Protein AF-L9LXH3-F1 (afdb_monomer_lite)

Radius of gyration: 30.52 Å; chains: 1; bounding box: 64×44×90 Å

Secondary structure (DSSP, 8-state):
-HHHHHHHHHHHHHHHHHHHHHHHHHHHHHHHHHHHHHHHHHHHHHHHHHHHHHHHHHSS-SSSTTTSSSS------S-HHHHHHHHHHHHHHHHHHHHHHHHT--HHHHHHHHSTTS-HHHHHHHHHHHHHHHTSPPPSSHHHHHHHHHHHHHHHHHHHHHT--

pLDDT: mean 81.06, std 17.18, range [33.88, 97.38]

Structure (mmCIF, N/CA/C/O backbone):
data_AF-L9LXH3-F1
#
_entry.id   AF-L9LXH3-F1
#
loop_
_atom_site.group_PDB
_atom_site.id
_atom_site.type_symbol
_atom_site.label_atom_id
_atom_site.label_alt_id
_atom_site.label_comp_id
_atom_site.label_asym_id
_atom_site.label_entity_id
_atom_site.label_seq_id
_atom_site.pdbx_PDB_ins_code
_atom_site.Cartn_x
_atom_site.Cartn_y
_atom_site.Cartn_z
_atom_site.occupancy
_atom_site.B_iso_or_equiv
_atom_site.auth_seq_id
_atom_site.auth_comp_id
_atom_site.auth_asym_id
_atom_site.auth_atom_id
_atom_site.pdbx_PDB_model_num
ATOM 1 N N . MET A 1 1 ? 40.145 26.265 -67.544 1.00 62.81 1 MET A N 1
ATOM 2 C CA . MET A 1 1 ? 40.102 25.132 -66.587 1.00 62.81 1 MET A CA 1
ATOM 3 C C . MET A 1 1 ? 39.583 25.504 -65.191 1.00 62.81 1 MET A C 1
ATOM 5 O O . MET A 1 1 ? 38.855 24.705 -64.622 1.00 62.81 1 MET A O 1
ATOM 9 N N . ALA A 1 2 ? 39.876 26.690 -64.635 1.00 68.44 2 ALA A N 1
ATOM 10 C CA . ALA A 1 2 ? 39.446 27.056 -63.271 1.00 68.44 2 ALA A CA 1
ATOM 11 C C . ALA A 1 2 ? 37.914 27.157 -63.063 1.00 68.44 2 ALA A C 1
ATOM 13 O O . ALA A 1 2 ? 37.408 26.720 -62.035 1.00 68.44 2 ALA A O 1
ATOM 14 N N . ARG A 1 3 ? 37.158 27.670 -64.048 1.00 73.19 3 ARG A N 1
ATOM 15 C CA . ARG A 1 3 ? 35.686 27.803 -63.955 1.00 73.19 3 ARG A CA 1
ATOM 16 C C . ARG A 1 3 ? 34.945 26.458 -63.904 1.00 73.19 3 ARG A C 1
ATOM 18 O O . ARG A 1 3 ? 33.961 26.345 -63.188 1.00 73.19 3 ARG A O 1
ATOM 25 N N . LEU A 1 4 ? 35.447 25.445 -64.615 1.00 76.06 4 LEU A N 1
ATOM 26 C CA . LEU A 1 4 ? 34.878 24.090 -64.623 1.00 76.06 4 LEU A CA 1
ATOM 27 C C . LEU A 1 4 ? 35.038 23.404 -63.260 1.00 76.06 4 LEU A C 1
ATOM 29 O O . LEU A 1 4 ? 34.069 22.875 -62.732 1.00 76.06 4 LEU A O 1
ATOM 33 N N . LYS A 1 5 ? 36.222 23.516 -62.641 1.00 79.62 5 LYS A N 1
ATOM 34 C CA . LYS A 1 5 ? 36.468 22.982 -61.290 1.00 79.62 5 LYS A CA 1
ATOM 35 C C . LYS A 1 5 ? 35.572 23.627 -60.228 1.00 79.62 5 LYS A C 1
ATOM 37 O O . LYS A 1 5 ? 35.099 22.947 -59.329 1.00 79.62 5 LYS A O 1
ATOM 42 N N . MET A 1 6 ? 35.309 24.931 -60.336 1.00 80.56 6 MET A N 1
ATOM 43 C CA . MET A 1 6 ? 34.419 25.628 -59.398 1.00 80.56 6 MET A CA 1
ATOM 44 C C . MET A 1 6 ? 32.952 25.206 -59.551 1.00 80.56 6 MET A C 1
ATOM 46 O O . MET A 1 6 ? 32.258 25.064 -58.547 1.00 80.56 6 MET A O 1
ATOM 50 N N . ALA A 1 7 ? 32.492 24.959 -60.780 1.00 82.62 7 ALA A N 1
ATOM 51 C CA . ALA A 1 7 ? 31.146 24.446 -61.029 1.00 82.62 7 ALA A CA 1
ATOM 52 C C . ALA A 1 7 ? 30.957 23.027 -60.459 1.00 82.62 7 ALA A C 1
ATOM 54 O O . ALA A 1 7 ? 29.937 22.743 -59.837 1.00 82.62 7 ALA A O 1
ATOM 55 N N . GLU A 1 8 ? 31.967 22.168 -60.599 1.00 84.44 8 GLU A N 1
ATOM 56 C CA . GLU A 1 8 ? 31.966 20.805 -60.055 1.00 84.44 8 GLU A CA 1
ATOM 57 C C . GLU A 1 8 ? 31.952 20.791 -58.517 1.00 84.44 8 GLU A C 1
ATOM 59 O O . GLU A 1 8 ? 31.174 20.061 -57.903 1.00 84.44 8 GLU A O 1
ATOM 64 N N . ILE A 1 9 ? 32.736 21.667 -57.876 1.00 84.50 9 ILE A N 1
ATOM 65 C CA . ILE A 1 9 ? 32.717 21.839 -56.415 1.00 84.50 9 ILE A CA 1
ATOM 66 C C . ILE A 1 9 ? 31.332 22.296 -55.943 1.00 84.50 9 ILE A C 1
ATOM 68 O O . ILE A 1 9 ? 30.782 21.715 -55.013 1.00 84.50 9 ILE A O 1
ATOM 72 N N . GLN A 1 10 ? 30.730 23.291 -56.601 1.00 86.62 10 GLN A N 1
ATOM 73 C CA . GLN A 1 10 ? 29.389 23.766 -56.243 1.00 86.62 10 GLN A CA 1
ATOM 74 C C . GLN A 1 10 ? 28.320 22.680 -56.401 1.00 86.62 10 GLN A C 1
ATOM 76 O O . GLN A 1 10 ? 27.423 22.576 -55.563 1.00 86.62 10 GLN A O 1
ATOM 81 N N . GLN A 1 11 ? 28.411 21.863 -57.450 1.00 88.50 11 GLN A N 1
ATOM 82 C CA . GLN A 1 11 ? 27.501 20.742 -57.665 1.00 88.50 11 GLN A CA 1
ATOM 83 C C . GLN A 1 11 ? 27.648 19.680 -56.567 1.00 88.50 11 GLN A C 1
ATOM 85 O O . GLN A 1 11 ? 26.643 19.233 -56.013 1.00 88.50 11 GLN A O 1
ATOM 90 N N . ASN A 1 12 ? 28.882 19.333 -56.198 1.00 86.94 12 ASN A N 1
ATOM 91 C CA . ASN A 1 12 ? 29.154 18.371 -55.131 1.00 86.94 12 ASN A CA 1
ATOM 92 C C . ASN A 1 12 ? 28.692 18.878 -53.758 1.00 86.94 12 ASN A C 1
ATOM 94 O O . ASN A 1 12 ? 28.109 18.110 -52.992 1.00 86.94 12 ASN A O 1
ATOM 98 N N . THR A 1 13 ? 28.866 20.169 -53.462 1.00 88.88 13 THR A N 1
ATOM 99 C CA . THR A 1 13 ? 28.358 20.776 -52.221 1.00 88.88 13 THR A CA 1
ATOM 100 C C . THR A 1 13 ? 26.832 20.726 -52.153 1.00 88.88 13 THR A C 1
ATOM 102 O O . THR A 1 13 ? 26.282 20.363 -51.117 1.00 88.88 13 THR A O 1
ATOM 105 N N . ARG A 1 14 ? 26.127 21.018 -53.256 1.00 90.19 14 ARG A N 1
ATOM 106 C CA . ARG A 1 14 ? 24.656 20.912 -53.307 1.00 90.19 14 ARG A CA 1
ATOM 107 C C . ARG A 1 14 ? 24.175 19.476 -53.114 1.00 90.19 14 ARG A C 1
ATOM 109 O O . ARG A 1 14 ? 23.229 19.246 -52.372 1.00 90.19 14 ARG A O 1
ATOM 116 N N . LEU A 1 15 ? 24.847 18.510 -53.741 1.00 91.81 15 LEU A N 1
ATOM 117 C CA . LEU A 1 15 ? 24.522 17.094 -53.575 1.00 91.81 15 LEU A CA 1
ATOM 118 C C . LEU A 1 15 ? 24.716 16.633 -52.123 1.00 91.81 15 LEU A C 1
ATOM 120 O O . LEU A 1 15 ? 23.909 15.867 -51.604 1.00 91.81 15 LEU A O 1
ATOM 124 N N . MET A 1 16 ? 25.782 17.101 -51.471 1.00 89.69 16 MET A N 1
ATOM 125 C CA . MET A 1 16 ? 26.054 16.792 -50.071 1.00 89.69 16 MET A CA 1
ATOM 126 C C . MET A 1 16 ? 25.003 17.407 -49.144 1.00 89.69 16 MET A C 1
ATOM 128 O O . MET A 1 16 ? 24.513 16.710 -48.260 1.00 89.69 16 MET A O 1
ATOM 132 N N . GLN A 1 17 ? 24.610 18.661 -49.380 1.00 89.81 17 GLN A N 1
ATOM 133 C CA . GLN A 1 17 ? 23.575 19.326 -48.590 1.00 89.81 17 GLN A CA 1
ATOM 134 C C . GLN A 1 17 ? 22.226 18.609 -48.707 1.00 89.81 17 GLN A C 1
ATOM 136 O O . GLN A 1 17 ? 21.633 18.276 -47.689 1.00 89.81 17 GLN A O 1
ATOM 141 N N . ASN A 1 18 ? 21.805 18.252 -49.925 1.00 92.19 18 ASN A N 1
ATOM 142 C CA . ASN A 1 18 ? 20.559 17.511 -50.132 1.00 92.19 18 ASN A CA 1
ATOM 143 C C . ASN A 1 18 ? 20.553 16.168 -49.383 1.00 92.19 18 ASN A C 1
ATOM 145 O O . ASN A 1 18 ? 19.550 15.800 -48.782 1.00 92.19 18 ASN A O 1
ATOM 149 N N . LYS A 1 19 ? 21.686 15.450 -49.362 1.00 92.88 19 LYS A N 1
ATOM 150 C CA . LYS A 1 19 ? 21.813 14.202 -48.591 1.00 92.88 19 LYS A CA 1
ATOM 151 C C . LYS A 1 19 ? 21.731 14.428 -47.083 1.00 92.88 19 LYS A C 1
ATOM 153 O O . LYS A 1 19 ? 21.179 13.589 -46.378 1.00 92.88 19 LYS A O 1
ATOM 158 N N . ILE A 1 20 ? 22.298 15.523 -46.578 1.00 92.44 20 ILE A N 1
ATOM 159 C CA . ILE A 1 20 ? 22.203 15.882 -45.157 1.00 92.44 20 ILE A CA 1
ATOM 160 C C . ILE A 1 20 ? 20.742 16.168 -44.797 1.00 92.44 20 ILE A C 1
ATOM 162 O O . ILE A 1 20 ? 20.247 15.624 -43.810 1.00 92.44 20 ILE A O 1
ATOM 166 N N . ASP A 1 21 ? 20.047 16.937 -45.632 1.00 92.38 21 ASP A N 1
ATOM 167 C CA . ASP A 1 21 ? 18.646 17.300 -45.425 1.00 92.38 21 ASP A CA 1
ATOM 168 C C . ASP A 1 21 ? 17.732 16.059 -45.471 1.00 92.38 21 ASP A C 1
ATOM 170 O O . ASP A 1 21 ? 16.862 15.895 -44.615 1.00 92.38 21 ASP A O 1
ATOM 174 N N . GLU A 1 22 ? 17.972 15.126 -46.400 1.00 92.69 22 GLU A N 1
ATOM 175 C CA . GLU A 1 22 ? 17.256 13.843 -46.479 1.00 92.69 22 GLU A CA 1
ATOM 176 C C . GLU A 1 22 ? 17.466 12.976 -45.229 1.00 92.69 22 GLU A C 1
ATOM 178 O O . GLU A 1 22 ? 16.505 12.442 -44.670 1.00 92.69 22 GLU A O 1
ATOM 183 N N . VAL A 1 23 ? 18.709 12.855 -44.753 1.00 93.50 23 VAL A N 1
ATOM 184 C CA . VAL A 1 23 ? 19.028 12.086 -43.538 1.00 93.50 23 VAL A CA 1
ATOM 185 C C . VAL A 1 23 ? 18.388 12.724 -42.307 1.00 93.50 23 VAL A C 1
ATOM 187 O O . VAL A 1 23 ? 17.903 12.018 -41.420 1.00 93.50 23 VAL A O 1
ATOM 190 N N . GLN A 1 24 ? 18.360 14.053 -42.239 1.00 91.31 24 GLN A N 1
ATOM 191 C CA . GLN A 1 24 ? 17.730 14.766 -41.137 1.00 91.31 24 GLN A CA 1
ATOM 192 C C . GLN A 1 24 ? 16.205 14.590 -41.157 1.00 91.31 24 GLN A C 1
ATOM 194 O O . GLN A 1 24 ? 15.626 14.233 -40.130 1.00 91.31 24 GLN A O 1
ATOM 199 N N . ALA A 1 25 ? 15.572 14.701 -42.326 1.00 92.56 25 ALA A N 1
ATOM 200 C CA . ALA A 1 25 ? 14.143 14.444 -42.491 1.00 92.56 25 ALA A CA 1
ATOM 201 C C . ALA A 1 25 ? 13.758 12.998 -42.120 1.00 92.56 25 ALA A C 1
ATOM 203 O O . ALA A 1 25 ? 12.736 12.773 -41.465 1.00 92.56 25 ALA A O 1
ATOM 204 N N . GLN A 1 26 ? 14.591 12.010 -42.469 1.00 91.00 26 GLN A N 1
ATOM 205 C CA . GLN A 1 26 ? 14.386 10.614 -42.064 1.00 91.00 26 GLN A CA 1
ATOM 206 C C . GLN A 1 26 ? 14.464 10.439 -40.544 1.00 91.00 26 GLN A C 1
ATOM 208 O O . GLN A 1 26 ? 13.568 9.837 -39.951 1.00 91.00 26 GLN A O 1
ATOM 213 N N . ARG A 1 27 ? 15.481 11.016 -39.892 1.00 91.69 27 ARG A N 1
ATOM 214 C CA . ARG A 1 27 ? 15.625 10.963 -38.427 1.00 91.69 27 ARG A CA 1
ATOM 215 C C . ARG A 1 27 ? 14.452 11.617 -37.706 1.00 91.69 27 ARG A C 1
ATOM 217 O O . ARG A 1 27 ? 13.972 11.083 -36.709 1.00 91.69 27 ARG A O 1
ATOM 224 N N . GLU A 1 28 ? 13.968 12.748 -38.211 1.00 91.12 28 GLU A N 1
ATOM 225 C CA . GLU A 1 28 ? 12.794 13.426 -37.659 1.00 91.12 28 GLU A CA 1
ATOM 226 C C . GLU A 1 28 ? 11.519 12.594 -37.836 1.00 91.12 28 GLU A C 1
ATOM 228 O O . GLU A 1 28 ? 10.712 12.497 -36.909 1.00 91.12 28 GLU A O 1
ATOM 233 N N . SER A 1 29 ? 11.347 11.946 -38.990 1.00 91.56 29 SER A N 1
ATOM 234 C CA . SER A 1 29 ? 10.235 11.021 -39.230 1.00 91.56 29 SER A CA 1
ATOM 235 C C . SER A 1 29 ? 10.272 9.828 -38.267 1.00 91.56 29 SER A C 1
ATOM 237 O O . SER A 1 29 ? 9.267 9.516 -37.625 1.00 91.56 29 SER A O 1
ATOM 239 N N . GLU A 1 30 ? 11.433 9.197 -38.088 1.00 91.88 30 GLU A N 1
ATOM 240 C CA . GLU A 1 30 ? 11.609 8.098 -37.131 1.00 91.88 30 GLU A CA 1
ATOM 241 C C . GLU A 1 30 ? 11.355 8.534 -35.684 1.00 91.88 30 GLU A C 1
ATOM 243 O O . GLU A 1 30 ? 10.705 7.812 -34.924 1.00 91.88 30 GLU A O 1
ATOM 248 N N . ALA A 1 31 ? 11.827 9.722 -35.296 1.00 88.62 31 ALA A N 1
ATOM 249 C CA . ALA A 1 31 ? 11.579 10.280 -33.971 1.00 88.62 31 ALA A CA 1
ATOM 250 C C . ALA A 1 31 ? 10.078 10.499 -33.727 1.00 88.62 31 ALA A C 1
ATOM 252 O O . ALA A 1 31 ? 9.573 10.148 -32.661 1.00 88.62 31 ALA A O 1
ATOM 253 N N . ARG A 1 32 ? 9.341 10.995 -34.731 1.00 88.31 32 ARG A N 1
ATOM 254 C CA . ARG A 1 32 ? 7.880 11.162 -34.657 1.00 88.31 32 ARG A CA 1
ATOM 255 C C . ARG A 1 32 ? 7.148 9.828 -34.533 1.00 88.31 32 ARG A C 1
ATOM 257 O O . ARG A 1 32 ? 6.192 9.736 -33.766 1.00 88.31 32 ARG A O 1
ATOM 264 N N . ILE A 1 33 ? 7.586 8.795 -35.253 1.00 92.75 33 ILE A N 1
ATOM 265 C CA . ILE A 1 33 ? 7.000 7.449 -35.154 1.00 92.75 33 ILE A CA 1
ATOM 266 C C . ILE A 1 33 ? 7.229 6.871 -33.752 1.00 92.75 33 ILE A C 1
ATOM 268 O O . ILE A 1 33 ? 6.289 6.381 -33.130 1.00 92.75 33 ILE A O 1
ATOM 272 N N . LYS A 1 34 ? 8.451 6.987 -33.217 1.00 90.50 34 LYS A N 1
ATOM 273 C CA . LYS A 1 34 ? 8.781 6.526 -31.859 1.00 90.50 34 LYS A CA 1
ATOM 274 C C . LYS A 1 34 ? 8.014 7.291 -30.782 1.00 90.50 34 LYS A C 1
ATOM 276 O O . LYS A 1 34 ? 7.539 6.669 -29.839 1.00 90.50 34 LYS A O 1
ATOM 281 N N . ALA A 1 35 ? 7.853 8.606 -30.934 1.00 86.38 35 ALA A N 1
ATOM 282 C CA . ALA A 1 35 ? 7.069 9.422 -30.010 1.00 86.38 35 ALA A CA 1
ATOM 283 C C . ALA A 1 35 ? 5.599 8.978 -29.973 1.00 86.38 35 ALA A C 1
ATOM 285 O O . ALA A 1 35 ? 5.066 8.743 -28.894 1.00 86.38 35 ALA A O 1
ATOM 286 N N . LYS A 1 36 ? 4.979 8.750 -31.139 1.00 91.31 36 LYS A N 1
ATOM 287 C CA . LYS A 1 36 ? 3.602 8.234 -31.221 1.00 91.31 36 LYS A CA 1
ATOM 288 C C . LYS A 1 36 ? 3.452 6.841 -30.611 1.00 91.31 36 LYS A C 1
ATOM 290 O O . LYS A 1 36 ? 2.489 6.593 -29.894 1.00 91.31 36 LYS A O 1
ATOM 295 N N . ALA A 1 37 ? 4.402 5.941 -30.867 1.00 91.00 37 ALA A N 1
ATOM 296 C CA . ALA A 1 37 ? 4.394 4.608 -30.266 1.00 91.00 37 ALA A CA 1
ATOM 297 C C . ALA A 1 37 ? 4.533 4.673 -28.735 1.00 91.00 37 ALA A C 1
ATOM 299 O O . ALA A 1 37 ? 3.868 3.928 -28.018 1.00 91.00 37 ALA A O 1
ATOM 300 N N . LEU A 1 38 ? 5.357 5.595 -28.227 1.00 85.94 38 LEU A N 1
ATOM 301 C CA . LEU A 1 38 ? 5.502 5.820 -26.794 1.00 85.94 38 LEU A CA 1
ATOM 302 C C . LEU A 1 38 ? 4.215 6.387 -26.186 1.00 85.94 38 LEU A C 1
ATOM 304 O O . LEU A 1 38 ? 3.747 5.844 -25.190 1.00 85.94 38 LEU A O 1
ATOM 308 N N . GLU A 1 39 ? 3.615 7.413 -26.794 1.00 85.62 39 GLU A N 1
ATOM 309 C CA . GLU A 1 39 ? 2.325 7.977 -26.368 1.00 85.62 39 GLU A CA 1
ATOM 310 C C . GLU A 1 39 ? 1.233 6.907 -26.315 1.00 85.62 39 GLU A C 1
ATOM 312 O O . GLU A 1 39 ? 0.499 6.822 -25.331 1.00 85.62 39 GLU A O 1
ATOM 317 N N . GLN A 1 40 ? 1.167 6.045 -27.330 1.00 87.38 40 GLN A N 1
ATOM 318 C CA . GLN A 1 40 ? 0.223 4.937 -27.366 1.00 87.38 40 GLN A CA 1
ATOM 319 C C . GLN A 1 40 ? 0.492 3.924 -26.242 1.00 87.38 40 GLN A C 1
ATOM 321 O O . GLN A 1 40 ? -0.435 3.561 -25.525 1.00 87.38 40 GLN A O 1
ATOM 326 N N . SER A 1 41 ? 1.755 3.561 -25.995 1.00 86.00 41 SER A N 1
ATOM 327 C CA . SER A 1 41 ? 2.119 2.655 -24.893 1.00 86.00 41 SER A CA 1
ATOM 328 C C . SER A 1 41 ? 1.820 3.242 -23.504 1.00 86.00 41 SER A C 1
ATOM 330 O O . SER A 1 41 ? 1.429 2.523 -22.584 1.00 86.00 41 SER A O 1
ATOM 332 N N . VAL A 1 42 ? 1.985 4.560 -23.341 1.00 86.00 42 VAL A N 1
ATOM 333 C CA . VAL A 1 42 ? 1.670 5.279 -22.100 1.00 86.00 42 VAL A CA 1
ATOM 334 C C . VAL A 1 42 ? 0.163 5.303 -21.891 1.00 86.00 42 VAL A C 1
ATOM 336 O O . VAL A 1 42 ? -0.294 5.008 -20.788 1.00 86.00 42 VAL A O 1
ATOM 339 N N . LYS A 1 43 ? -0.607 5.582 -22.947 1.00 85.88 43 LYS A N 1
ATOM 340 C CA . LYS A 1 43 ? -2.069 5.566 -22.908 1.00 85.88 43 LYS A CA 1
ATOM 341 C C . LYS A 1 43 ? -2.610 4.177 -22.566 1.00 85.88 43 LYS A C 1
ATOM 343 O O . LYS A 1 43 ? -3.422 4.070 -21.658 1.00 85.88 43 LYS A O 1
ATOM 348 N N . GLU A 1 44 ? -2.104 3.123 -23.203 1.00 85.50 44 GLU A N 1
ATOM 349 C CA . GLU A 1 44 ? -2.481 1.732 -22.908 1.00 85.50 44 GLU A CA 1
ATOM 350 C C . GLU A 1 44 ? -2.159 1.351 -21.454 1.00 85.50 44 GLU A C 1
ATOM 352 O O . GLU A 1 44 ? -2.983 0.751 -20.766 1.00 85.50 44 GLU A O 1
ATOM 357 N N . ARG A 1 45 ? -0.992 1.759 -20.935 1.00 80.19 45 ARG A N 1
ATOM 358 C CA . ARG A 1 45 ? -0.628 1.541 -19.525 1.00 80.19 45 ARG A CA 1
ATOM 359 C C . ARG A 1 45 ? -1.541 2.314 -18.567 1.00 80.19 45 ARG A C 1
ATOM 361 O O . ARG A 1 45 ? -1.845 1.820 -17.483 1.00 80.19 45 ARG A O 1
ATOM 368 N N . GLN A 1 46 ? -1.969 3.514 -18.947 1.00 73.69 46 GLN A N 1
ATOM 369 C CA . GLN A 1 46 ? -2.865 4.339 -18.142 1.00 73.69 46 GLN A CA 1
ATOM 370 C C . GLN A 1 46 ? -4.302 3.799 -18.156 1.00 73.69 46 GLN A C 1
ATOM 372 O O . GLN A 1 46 ? -4.945 3.763 -17.111 1.00 73.69 46 GLN A O 1
ATOM 377 N N . GLU A 1 47 ? -4.782 3.306 -19.297 1.00 81.00 47 GLU A N 1
ATOM 378 C CA . GLU A 1 47 ? -6.066 2.607 -19.417 1.00 81.00 47 GLU A CA 1
ATOM 379 C C . GLU A 1 47 ? -6.068 1.290 -18.629 1.00 81.00 47 GLU A C 1
ATOM 381 O O . GLU A 1 47 ? -7.032 1.017 -17.916 1.00 81.00 47 GLU A O 1
ATOM 386 N N . ALA A 1 48 ? -4.972 0.521 -18.659 1.00 76.44 48 ALA A N 1
ATOM 387 C CA . ALA A 1 48 ? -4.813 -0.676 -17.831 1.00 76.44 48 ALA A CA 1
ATOM 388 C C . ALA A 1 48 ? -4.862 -0.349 -16.329 1.00 76.44 48 ALA A C 1
ATOM 390 O O . ALA A 1 48 ? -5.556 -1.030 -15.580 1.00 76.44 48 ALA A O 1
ATOM 391 N N . TYR A 1 49 ? -4.206 0.733 -15.896 1.00 70.88 49 TYR A N 1
ATOM 392 C CA . TYR A 1 49 ? -4.274 1.196 -14.506 1.00 70.88 49 TYR A CA 1
ATOM 393 C C . TYR A 1 49 ? -5.697 1.604 -14.093 1.00 70.88 49 TYR A C 1
ATOM 395 O O . TYR A 1 49 ? -6.149 1.262 -13.003 1.00 70.88 49 TYR A O 1
ATOM 403 N N . ILE A 1 50 ? -6.431 2.303 -14.966 1.00 73.19 50 ILE A N 1
ATOM 404 C CA . ILE A 1 50 ? -7.829 2.685 -14.710 1.00 73.19 50 ILE A CA 1
ATOM 405 C C . ILE A 1 50 ? -8.727 1.443 -14.638 1.00 73.19 50 ILE A C 1
ATOM 407 O O . ILE A 1 50 ? -9.580 1.362 -13.757 1.00 73.19 50 ILE A O 1
ATOM 411 N N . TYR A 1 51 ? -8.526 0.465 -15.522 1.00 71.69 51 TYR A N 1
ATOM 412 C CA . TYR A 1 51 ? -9.281 -0.786 -15.524 1.00 71.69 51 TYR A CA 1
ATOM 413 C C . TYR A 1 51 ? -9.009 -1.631 -14.271 1.00 71.69 51 TYR A C 1
ATOM 415 O O . TYR A 1 51 ? -9.947 -2.128 -13.650 1.00 71.69 51 TYR A O 1
ATOM 423 N N . GLU A 1 52 ? -7.748 -1.744 -13.846 1.00 70.69 52 GLU A N 1
ATOM 424 C CA . GLU A 1 52 ? -7.378 -2.395 -12.584 1.00 70.69 52 GLU A CA 1
ATOM 425 C C . GLU A 1 52 ? -8.001 -1.671 -11.382 1.00 70.69 52 GLU A C 1
ATOM 427 O O . GLU A 1 52 ? -8.618 -2.313 -10.532 1.00 70.69 52 GLU A O 1
ATOM 432 N N . ALA A 1 53 ? -7.935 -0.336 -11.337 1.00 55.47 53 ALA A N 1
ATOM 433 C CA . ALA A 1 53 ? -8.572 0.457 -10.285 1.00 55.47 53 ALA A CA 1
ATOM 434 C C . ALA A 1 53 ? -10.104 0.270 -10.248 1.00 55.47 53 ALA A C 1
ATOM 436 O O . ALA A 1 53 ? -10.701 0.220 -9.173 1.00 55.47 53 ALA A O 1
ATOM 437 N N . GLN A 1 54 ? -10.746 0.111 -11.409 1.00 54.31 54 GLN A N 1
ATOM 438 C CA . GLN A 1 54 ? -12.179 -0.179 -11.510 1.00 54.31 54 GLN A CA 1
ATOM 439 C C . GLN A 1 54 ? -12.523 -1.612 -11.082 1.00 54.31 54 GLN A C 1
ATOM 441 O O . GLN A 1 54 ? -13.517 -1.793 -10.383 1.00 54.31 54 GLN A O 1
ATOM 446 N N . GLN A 1 55 ? -11.700 -2.615 -11.411 1.00 50.06 55 GLN A N 1
ATOM 447 C CA . GLN A 1 55 ? -11.892 -3.984 -10.911 1.00 50.06 55 GLN A CA 1
ATOM 448 C C . GLN A 1 55 ? -11.725 -4.081 -9.387 1.00 50.06 55 GLN A C 1
ATOM 450 O O . GLN A 1 55 ? -12.450 -4.829 -8.729 1.00 50.06 55 GLN A O 1
ATOM 455 N N . TYR A 1 56 ? -10.827 -3.283 -8.805 1.00 45.91 56 TYR A N 1
ATOM 456 C CA . TYR A 1 56 ? -10.725 -3.123 -7.353 1.00 45.91 56 TYR A CA 1
ATOM 457 C C . TYR A 1 56 ? -11.966 -2.458 -6.736 1.00 45.91 56 TYR A C 1
ATOM 459 O O . TYR A 1 56 ? -12.309 -2.757 -5.596 1.00 45.91 56 TYR A O 1
ATOM 467 N N . SER A 1 57 ? -12.669 -1.606 -7.489 1.00 40.38 57 SER A N 1
ATOM 468 C CA . SER A 1 57 ? -13.933 -0.995 -7.062 1.00 40.38 57 SER A CA 1
ATOM 469 C C . SER A 1 57 ? -15.153 -1.908 -7.252 1.00 40.38 57 SER A C 1
ATOM 471 O O . SER A 1 57 ? -16.162 -1.680 -6.586 1.00 40.38 57 SER A O 1
ATOM 473 N N . SER A 1 58 ? -15.101 -2.908 -8.144 1.00 33.88 58 SER A N 1
ATOM 474 C CA . SER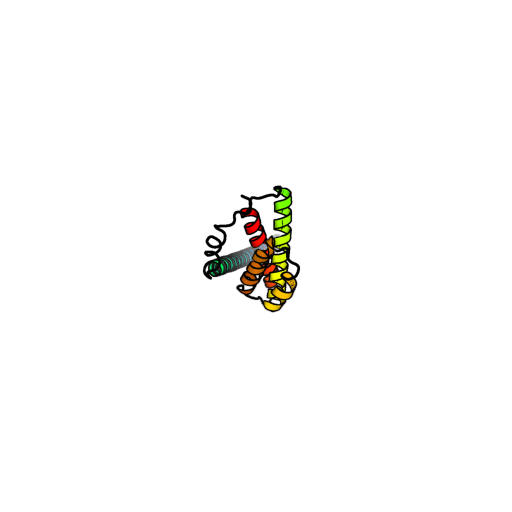 A 1 58 ? -16.225 -3.818 -8.430 1.00 33.88 58 SER A CA 1
ATOM 475 C C . SER A 1 58 ? -16.193 -5.135 -7.651 1.00 33.88 58 SER A C 1
ATOM 477 O O . SER A 1 58 ? -17.190 -5.852 -7.643 1.00 33.88 58 SER A O 1
ATOM 479 N N . ASN A 1 59 ? -15.085 -5.459 -6.980 1.00 44.47 59 ASN A N 1
ATOM 480 C CA . ASN A 1 59 ? -15.035 -6.561 -6.022 1.00 44.47 59 ASN A CA 1
ATOM 481 C C . ASN A 1 59 ? -15.455 -6.020 -4.650 1.00 44.47 59 ASN A C 1
ATOM 483 O O . ASN A 1 59 ? -14.654 -5.448 -3.913 1.00 44.47 59 ASN A O 1
ATOM 487 N N . GLU A 1 60 ? -16.748 -6.140 -4.360 1.00 43.16 60 GLU A N 1
ATOM 488 C CA . GLU A 1 60 ? -17.423 -5.687 -3.143 1.00 43.16 60 GLU A CA 1
ATOM 489 C C . GLU A 1 60 ? -16.624 -5.936 -1.850 1.00 43.16 60 GLU A C 1
ATOM 491 O O . GLU A 1 60 ? -16.605 -7.029 -1.294 1.00 43.16 60 GLU A O 1
ATOM 496 N N . SER A 1 61 ? -16.020 -4.868 -1.326 1.00 40.38 61 SER A N 1
ATOM 497 C CA . SER A 1 61 ? -15.851 -4.641 0.117 1.00 40.38 61 SER A CA 1
ATOM 498 C C . SER A 1 61 ? -15.732 -3.142 0.441 1.00 40.38 61 SER A C 1
ATOM 500 O O . SER A 1 61 ? -15.098 -2.760 1.420 1.00 40.38 61 SER A O 1
ATOM 502 N N . TYR A 1 62 ? -16.316 -2.264 -0.381 1.00 40.03 62 TYR A N 1
ATOM 503 C CA . TYR A 1 62 ? -16.371 -0.820 -0.103 1.00 40.03 62 TYR A CA 1
ATOM 504 C C . TYR A 1 62 ? -17.747 -0.341 0.376 1.00 40.03 62 TYR A C 1
ATOM 506 O O . TYR A 1 62 ? -17.855 0.774 0.879 1.00 40.03 62 TYR A O 1
ATOM 514 N N . HIS A 1 63 ? -18.792 -1.171 0.271 1.00 36.62 63 HIS A N 1
ATOM 515 C CA . HIS A 1 63 ? -20.163 -0.742 0.568 1.00 36.62 63 HIS A CA 1
ATOM 516 C C . HIS A 1 63 ? -20.689 -1.128 1.962 1.00 36.62 63 HIS A C 1
ATOM 518 O O . HIS A 1 63 ? -21.734 -0.616 2.361 1.00 36.62 63 HIS A O 1
ATOM 524 N N . ASP A 1 64 ? -19.966 -1.957 2.724 1.00 40.69 64 ASP A N 1
ATOM 525 C CA . ASP A 1 64 ? -20.392 -2.399 4.069 1.00 40.69 64 ASP A CA 1
ATOM 526 C C . ASP A 1 64 ? -19.730 -1.609 5.220 1.00 40.69 64 ASP A C 1
ATOM 528 O O . ASP A 1 64 ? -20.122 -1.694 6.382 1.00 40.69 64 ASP A O 1
ATOM 532 N N . MET A 1 65 ? -18.763 -0.742 4.902 1.00 42.84 65 MET A N 1
ATOM 533 C CA . MET A 1 65 ? -18.121 0.141 5.886 1.00 42.84 65 MET A CA 1
ATOM 534 C C . MET A 1 65 ? -18.991 1.327 6.318 1.00 42.84 65 MET A C 1
ATOM 536 O O . MET A 1 65 ? -18.631 2.024 7.259 1.00 42.84 65 MET A O 1
ATOM 540 N N . ASN A 1 66 ? -20.142 1.544 5.676 1.00 40.81 66 ASN A N 1
ATOM 541 C CA . ASN A 1 66 ? -21.085 2.581 6.093 1.00 40.81 66 ASN A CA 1
ATOM 542 C C . ASN A 1 66 ? -22.267 2.035 6.906 1.00 40.81 66 ASN A C 1
ATOM 544 O O . ASN A 1 66 ? -23.147 2.807 7.249 1.00 40.81 66 ASN A O 1
ATOM 548 N N . LYS A 1 67 ? -22.329 0.723 7.190 1.00 37.47 67 LYS A N 1
ATOM 549 C CA . LYS A 1 67 ? -23.490 0.118 7.872 1.00 37.47 67 LYS A CA 1
ATOM 550 C C . LYS A 1 67 ? -23.183 -0.557 9.207 1.00 37.47 67 LYS A C 1
ATOM 552 O O . LYS A 1 67 ? -24.096 -0.734 10.007 1.00 37.47 67 LYS A O 1
ATOM 557 N N . GLN A 1 68 ? -21.923 -0.902 9.486 1.00 37.25 68 GLN A N 1
ATOM 558 C CA . GLN A 1 68 ? -21.532 -1.508 10.771 1.00 37.25 68 GLN A CA 1
ATOM 559 C C . GLN A 1 68 ? -20.816 -0.555 11.743 1.00 37.25 68 GLN A C 1
ATOM 561 O O . GLN A 1 68 ? -20.630 -0.907 12.903 1.00 37.25 68 GLN A O 1
ATOM 566 N N . THR A 1 69 ? -20.493 0.670 11.325 1.00 41.69 69 THR A N 1
ATOM 567 C CA . THR A 1 69 ? -19.940 1.734 12.188 1.00 41.69 69 THR A CA 1
ATOM 568 C C . THR A 1 69 ? -20.920 2.892 12.405 1.00 41.69 69 THR A C 1
ATOM 570 O O . THR A 1 69 ? -20.503 4.010 12.677 1.00 41.69 69 THR A O 1
ATOM 573 N N . GLU A 1 70 ? -22.231 2.652 12.296 1.00 36.22 70 GLU A N 1
ATOM 574 C CA . GLU A 1 70 ? -23.254 3.689 12.531 1.00 36.22 70 GLU A CA 1
ATOM 575 C C . GLU A 1 70 ? -23.689 3.839 14.002 1.00 36.22 70 GLU A C 1
ATOM 577 O O . GLU A 1 70 ? -24.461 4.743 14.291 1.00 36.22 70 GLU A O 1
ATOM 582 N N . ASN A 1 71 ? -23.200 3.030 14.955 1.00 37.38 71 ASN A N 1
ATOM 583 C CA . ASN A 1 71 ? -23.734 3.066 16.332 1.00 37.38 71 ASN A CA 1
ATOM 584 C C . ASN A 1 71 ? -22.737 3.275 17.478 1.00 37.38 71 ASN A C 1
ATOM 586 O O . ASN A 1 71 ? -23.156 3.283 18.632 1.00 37.38 71 ASN A O 1
ATOM 590 N N . GLU A 1 72 ? -21.463 3.543 17.205 1.00 42.31 72 GLU A N 1
ATOM 591 C CA . GLU A 1 72 ? -20.542 4.026 18.240 1.00 42.31 72 GLU A CA 1
ATOM 592 C C . GLU A 1 72 ? -19.711 5.179 17.681 1.00 42.31 72 GLU A C 1
ATOM 594 O O . GLU A 1 72 ? -18.535 5.034 17.354 1.00 42.31 72 GLU A O 1
ATOM 599 N N . SER A 1 73 ? -20.329 6.359 17.561 1.00 44.78 73 SER A N 1
ATOM 600 C CA . SER A 1 73 ? -19.563 7.602 17.523 1.00 44.78 73 SER A CA 1
ATOM 601 C C . SER A 1 73 ? -18.808 7.685 18.850 1.00 44.78 73 SER A C 1
ATOM 603 O O . SER A 1 73 ? -19.377 8.098 19.863 1.00 44.78 73 SER A O 1
ATOM 605 N N . ILE A 1 74 ? -17.560 7.215 18.888 1.00 51.28 74 ILE A N 1
ATOM 606 C CA . ILE A 1 74 ? -16.679 7.455 20.029 1.00 51.28 74 ILE A CA 1
ATOM 607 C C . ILE A 1 74 ? -16.588 8.980 20.117 1.00 51.28 74 ILE A C 1
ATOM 609 O O . ILE A 1 74 ? -16.051 9.581 19.186 1.00 51.28 74 ILE A O 1
ATOM 613 N N . PRO A 1 75 ? -17.146 9.632 21.156 1.00 52.59 75 PRO A N 1
ATOM 614 C CA . PRO A 1 75 ? -17.042 11.076 21.273 1.00 52.59 75 PRO A CA 1
ATOM 615 C C . PRO A 1 75 ? -15.557 11.398 21.270 1.00 52.59 75 PRO A C 1
ATOM 617 O O . PRO A 1 75 ? -14.821 10.888 22.117 1.00 52.59 75 PRO A O 1
ATOM 620 N N . ASN A 1 76 ? -15.113 12.148 20.267 1.00 60.59 76 ASN A N 1
ATOM 621 C CA . ASN A 1 76 ? -13.701 12.350 20.034 1.00 60.59 76 ASN A CA 1
ATOM 622 C C . ASN A 1 76 ? -13.094 13.113 21.219 1.00 60.59 76 ASN A C 1
ATOM 624 O O . ASN A 1 76 ? -13.379 14.289 21.438 1.00 60.59 76 ASN A O 1
ATOM 628 N N . ARG A 1 77 ? -12.304 12.405 22.032 1.00 72.94 77 ARG A N 1
ATOM 629 C CA . ARG A 1 77 ? -11.652 12.957 23.231 1.00 72.94 77 ARG A CA 1
ATOM 630 C C . ARG A 1 77 ? -10.257 13.502 22.938 1.00 72.94 77 ARG A C 1
ATOM 632 O O . ARG A 1 77 ? -9.592 13.952 23.865 1.00 72.94 77 ARG A O 1
ATOM 639 N N . TYR A 1 78 ? -9.814 13.417 21.688 1.00 78.00 78 TYR A N 1
ATOM 640 C CA . TYR A 1 78 ? -8.464 13.755 21.268 1.00 78.00 78 TYR A CA 1
ATOM 641 C C . TYR A 1 78 ? -8.457 15.113 20.574 1.00 78.00 78 TYR A C 1
ATOM 643 O O . TYR A 1 78 ? -9.371 15.456 19.822 1.00 78.00 78 TYR A O 1
ATOM 651 N N . SER A 1 79 ? -7.403 15.891 20.800 1.00 86.44 79 SER A N 1
ATOM 652 C CA . SER A 1 79 ? -7.121 17.056 19.967 1.00 86.44 79 SER A CA 1
ATOM 653 C C . SER A 1 79 ? -6.881 16.638 18.512 1.00 86.44 79 SER A C 1
ATOM 655 O O . SER A 1 79 ? -6.523 15.496 18.220 1.00 86.44 79 SER A O 1
ATOM 657 N N . GLU A 1 80 ? -7.015 17.581 17.579 1.00 85.56 80 GLU A N 1
ATOM 658 C CA . GLU A 1 80 ? -6.746 17.332 16.156 1.00 85.56 80 GLU A CA 1
ATOM 659 C C . GLU A 1 80 ? -5.337 16.755 15.925 1.00 85.56 80 GLU A C 1
ATOM 661 O O . GLU A 1 80 ? -5.141 15.889 15.072 1.00 85.56 80 GLU A O 1
ATOM 666 N N . GLN A 1 81 ? -4.351 17.217 16.700 1.00 86.06 81 GLN A N 1
ATOM 667 C CA . GLN A 1 81 ? -2.977 16.737 16.594 1.00 86.06 81 GLN A CA 1
ATOM 668 C C . GLN A 1 81 ? -2.834 15.300 17.111 1.00 86.06 81 GLN A C 1
ATOM 670 O O . GLN A 1 81 ? -2.261 14.464 16.416 1.00 86.06 81 GLN A O 1
ATOM 675 N N . GLU A 1 82 ? -3.406 14.990 18.277 1.00 85.00 82 GLU A N 1
ATOM 676 C CA . GLU A 1 82 ? -3.410 13.625 18.819 1.00 85.00 82 GLU A CA 1
ATOM 677 C C . GLU A 1 82 ? -4.138 12.656 17.882 1.00 85.00 82 GLU A C 1
ATOM 679 O O . GLU A 1 82 ? -3.676 11.538 17.660 1.00 85.00 82 GLU A O 1
ATOM 684 N N . TRP A 1 83 ? -5.234 13.099 17.261 1.00 85.38 83 TRP A N 1
ATOM 685 C CA . TRP A 1 83 ? -5.948 12.297 16.276 1.00 85.38 83 TRP A CA 1
ATOM 686 C C . TRP A 1 83 ? -5.101 11.996 15.036 1.00 85.38 83 TRP A C 1
ATOM 688 O O . TRP A 1 83 ? -5.047 10.853 14.582 1.00 85.38 83 TRP A O 1
ATOM 698 N N . LYS A 1 84 ? -4.380 12.992 14.504 1.00 87.69 84 LYS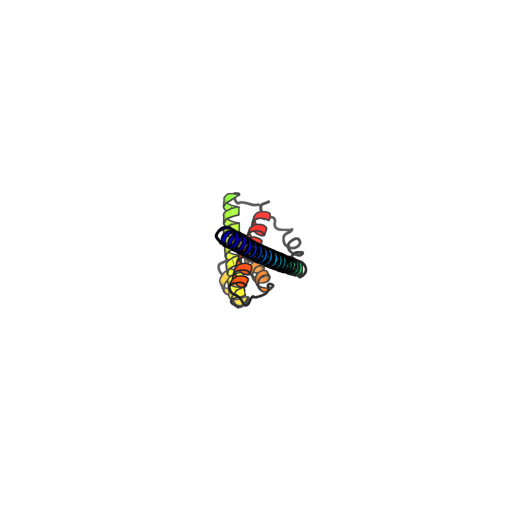 A N 1
ATOM 699 C CA . LYS A 1 84 ? -3.445 12.785 13.384 1.00 87.69 84 LYS A CA 1
ATOM 700 C C . LYS A 1 84 ? -2.361 11.767 13.733 1.00 87.69 84 LYS A C 1
ATOM 702 O O . LYS A 1 84 ? -2.031 10.926 12.893 1.00 87.69 84 LYS A O 1
ATOM 707 N N . ASP A 1 85 ? -1.842 11.809 14.956 1.00 86.50 85 ASP A N 1
ATOM 708 C CA . ASP A 1 85 ? -0.828 10.864 15.425 1.00 86.50 85 ASP A CA 1
ATOM 709 C C . ASP A 1 85 ? -1.398 9.443 15.584 1.00 86.50 85 ASP A C 1
ATOM 711 O O . ASP A 1 85 ? -0.760 8.474 15.160 1.00 86.50 85 ASP A O 1
ATOM 715 N N . ILE A 1 86 ? -2.636 9.307 16.075 1.00 84.19 86 ILE A N 1
ATOM 716 C CA . ILE A 1 86 ? -3.370 8.030 16.103 1.00 84.19 86 ILE A CA 1
ATOM 717 C C . ILE A 1 86 ? -3.548 7.482 14.683 1.00 84.19 86 ILE A C 1
ATOM 719 O O . ILE A 1 86 ? -3.207 6.327 14.419 1.00 84.19 86 ILE A O 1
ATOM 723 N N . CYS A 1 87 ? -4.005 8.308 13.740 1.00 85.94 87 CYS A N 1
ATOM 724 C CA . CYS A 1 87 ? -4.196 7.891 12.352 1.00 85.94 87 CYS A CA 1
ATOM 725 C C . CYS A 1 87 ? -2.892 7.522 11.648 1.00 85.94 87 CYS A C 1
ATOM 727 O O . CYS A 1 87 ? -2.882 6.638 10.788 1.00 85.94 87 CYS A O 1
ATOM 729 N N . ARG A 1 88 ? -1.779 8.164 12.010 1.00 89.31 88 ARG A N 1
ATOM 730 C CA . ARG A 1 88 ? -0.446 7.779 11.538 1.00 89.31 88 ARG A CA 1
ATOM 731 C C . ARG A 1 88 ? -0.018 6.429 12.110 1.00 89.31 88 ARG A C 1
ATOM 733 O O . ARG A 1 88 ? 0.531 5.608 11.385 1.00 89.31 88 ARG A O 1
ATOM 740 N N . SER A 1 89 ? -0.265 6.183 13.393 1.00 86.50 89 SER A N 1
ATOM 741 C CA . SER A 1 89 ? 0.025 4.884 14.007 1.00 86.50 89 SER A CA 1
ATOM 742 C C . SER A 1 89 ? -0.779 3.765 13.332 1.00 86.50 89 SER A C 1
ATOM 744 O O . SER A 1 89 ? -0.210 2.774 12.874 1.00 86.50 89 SER A O 1
ATOM 746 N N . ALA A 1 90 ? -2.086 3.978 13.148 1.00 86.44 90 ALA A N 1
ATOM 747 C CA . ALA A 1 90 ? -2.973 3.022 12.492 1.00 86.44 90 ALA A CA 1
ATOM 748 C C . ALA A 1 90 ? -2.556 2.717 11.041 1.00 86.44 90 ALA A C 1
ATOM 750 O O . ALA A 1 90 ? -2.577 1.556 10.628 1.00 86.44 90 ALA A O 1
ATOM 751 N N . SER A 1 91 ? -2.131 3.725 10.270 1.00 92.00 91 SER A N 1
ATOM 752 C CA . SER A 1 91 ? -1.667 3.513 8.893 1.00 92.00 91 SER A CA 1
ATOM 753 C C . SER A 1 91 ? -0.372 2.693 8.835 1.00 92.00 91 SER A C 1
ATOM 755 O O . SER A 1 91 ? -0.230 1.822 7.975 1.00 92.00 91 SER A O 1
ATOM 757 N N . LEU A 1 92 ? 0.550 2.887 9.785 1.00 91.88 92 LEU A N 1
ATOM 758 C CA . LEU A 1 92 ? 1.771 2.079 9.890 1.00 91.88 92 LEU A CA 1
ATOM 759 C C . LEU A 1 92 ? 1.471 0.618 10.262 1.00 91.88 92 LEU A C 1
ATOM 761 O O . LEU A 1 92 ? 2.098 -0.302 9.720 1.00 91.88 92 LEU A O 1
ATOM 765 N N . THR A 1 93 ? 0.487 0.380 11.133 1.00 90.81 93 THR A N 1
ATOM 766 C CA . THR A 1 93 ? -0.011 -0.977 11.403 1.00 90.81 93 THR A CA 1
ATOM 767 C C . THR A 1 93 ? -0.598 -1.592 10.134 1.00 90.81 93 THR A C 1
ATOM 769 O O . THR A 1 93 ? -0.239 -2.719 9.794 1.00 90.81 93 THR A O 1
ATOM 772 N N . ALA A 1 94 ? -1.401 -0.842 9.371 1.00 94.12 94 ALA A N 1
ATOM 773 C CA . ALA A 1 94 ? -1.981 -1.310 8.110 1.00 94.12 94 ALA A CA 1
ATOM 774 C C . ALA A 1 94 ? -0.901 -1.737 7.117 1.00 94.12 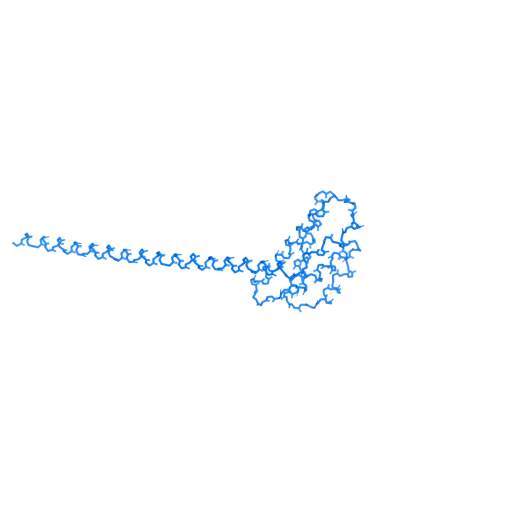94 ALA A C 1
ATOM 776 O O . ALA A 1 94 ? -0.938 -2.853 6.589 1.00 94.12 94 ALA A O 1
ATOM 777 N N . ARG A 1 95 ? 0.122 -0.899 6.936 1.00 96.12 95 ARG A N 1
ATOM 778 C CA . ARG A 1 95 ? 1.282 -1.224 6.108 1.00 96.12 95 ARG A CA 1
ATOM 779 C C . ARG A 1 95 ? 1.928 -2.547 6.521 1.00 96.12 95 ARG A C 1
ATOM 781 O O . ARG A 1 95 ? 2.216 -3.380 5.666 1.00 96.12 95 ARG A O 1
ATOM 788 N N . THR A 1 96 ? 2.132 -2.749 7.822 1.00 94.88 96 THR A N 1
ATOM 789 C CA . THR A 1 96 ? 2.731 -3.975 8.376 1.00 94.88 96 THR A CA 1
ATOM 790 C C . THR A 1 96 ? 1.859 -5.198 8.097 1.00 94.88 96 THR A C 1
ATOM 792 O O . THR A 1 96 ? 2.358 -6.236 7.660 1.00 94.88 96 THR A O 1
ATOM 795 N N . VAL A 1 97 ? 0.542 -5.067 8.262 1.00 96.00 97 VAL A N 1
ATOM 796 C CA . VAL A 1 97 ? -0.405 -6.146 7.966 1.00 96.00 97 VAL A CA 1
ATOM 797 C C . VAL A 1 97 ? -0.345 -6.542 6.490 1.00 96.00 97 VAL A C 1
ATOM 799 O O . VAL A 1 97 ? -0.256 -7.731 6.161 1.00 96.00 97 VAL A O 1
ATOM 802 N N . MET A 1 98 ? -0.342 -5.555 5.590 1.00 97.38 98 MET A N 1
ATOM 803 C CA . MET A 1 98 ? -0.240 -5.800 4.152 1.00 97.38 98 MET A CA 1
ATOM 804 C C . MET A 1 98 ? 1.122 -6.385 3.773 1.00 97.38 98 MET A C 1
ATOM 806 O O . MET A 1 98 ? 1.194 -7.316 2.976 1.00 97.38 98 MET A O 1
ATOM 810 N N . HIS A 1 99 ? 2.204 -5.915 4.386 1.00 96.88 99 HIS A N 1
ATOM 811 C CA . HIS A 1 99 ? 3.554 -6.436 4.185 1.00 96.88 99 HIS A CA 1
ATOM 812 C C . HIS A 1 99 ? 3.652 -7.934 4.497 1.00 96.88 99 HIS A C 1
ATOM 814 O O . HIS A 1 99 ? 4.180 -8.718 3.699 1.00 96.88 99 HIS A O 1
ATOM 820 N N . ASN A 1 100 ? 3.092 -8.343 5.636 1.00 96.25 100 ASN A N 1
ATOM 821 C CA . ASN A 1 100 ? 3.019 -9.738 6.058 1.00 96.25 100 ASN A CA 1
ATOM 822 C C . ASN A 1 100 ? 2.155 -10.561 5.093 1.00 96.25 100 ASN A C 1
ATOM 824 O O . ASN A 1 100 ? 2.546 -11.648 4.656 1.00 96.25 100 ASN A O 1
ATOM 828 N N . ARG A 1 101 ? 1.009 -10.011 4.674 1.00 96.00 101 ARG A N 1
ATOM 829 C CA . ARG A 1 101 ? 0.136 -10.631 3.673 1.00 96.00 101 ARG A CA 1
ATOM 830 C C . ARG A 1 101 ? 0.857 -10.858 2.341 1.00 96.00 101 ARG A C 1
ATOM 832 O O . ARG A 1 101 ? 0.743 -11.952 1.774 1.00 96.00 101 ARG A O 1
ATOM 839 N N . GLN A 1 102 ? 1.604 -9.863 1.856 1.00 96.88 102 GLN A N 1
ATOM 840 C CA . GLN A 1 102 ? 2.372 -9.941 0.610 1.00 96.88 102 GLN A CA 1
ATOM 841 C C . GLN A 1 102 ? 3.508 -10.972 0.692 1.00 96.88 102 GLN A C 1
ATOM 843 O O . GLN A 1 102 ? 3.826 -11.614 -0.305 1.00 96.88 102 GLN A O 1
ATOM 848 N N . ARG A 1 103 ? 4.053 -11.214 1.890 1.00 95.19 103 ARG A N 1
ATOM 849 C CA . ARG A 1 103 ? 5.055 -12.263 2.158 1.00 95.19 103 ARG A CA 1
ATOM 850 C C . ARG A 1 103 ? 4.471 -13.649 2.414 1.00 95.19 103 ARG A C 1
ATOM 852 O O . ARG A 1 103 ? 5.215 -14.621 2.453 1.00 95.19 103 ARG A O 1
ATOM 859 N N . GLY A 1 104 ? 3.149 -13.768 2.514 1.00 94.62 104 GLY A N 1
ATOM 860 C CA . GLY A 1 104 ? 2.481 -15.053 2.706 1.00 94.62 104 GLY A CA 1
ATOM 861 C C . GLY A 1 104 ? 2.389 -15.527 4.151 1.00 94.62 104 GLY A C 1
ATOM 862 O O . GLY A 1 104 ? 2.127 -16.709 4.348 1.00 94.62 104 GLY A O 1
ATOM 863 N N . HIS A 1 105 ? 2.546 -14.639 5.135 1.00 96.12 105 HIS A N 1
ATOM 864 C CA . HIS A 1 105 ? 2.150 -14.950 6.510 1.00 96.12 105 HIS A CA 1
ATOM 865 C C . HIS A 1 105 ? 0.667 -15.327 6.548 1.00 96.12 105 HIS A C 1
ATOM 867 O O . HIS A 1 105 ? -0.129 -14.793 5.762 1.00 96.12 105 HIS A O 1
ATOM 873 N N . SER A 1 106 ? 0.275 -16.239 7.437 1.00 96.25 106 SER A N 1
ATOM 874 C CA . SER A 1 106 ? -1.128 -16.631 7.552 1.00 96.25 106 SER A CA 1
ATOM 875 C C . SER A 1 106 ? -1.934 -15.571 8.306 1.00 96.25 106 SER A C 1
ATOM 877 O O . SER A 1 106 ? -1.392 -14.790 9.087 1.00 96.25 106 SER A O 1
ATOM 879 N N . MET A 1 107 ? -3.244 -15.521 8.054 1.00 94.69 107 MET A N 1
ATOM 880 C CA . MET A 1 107 ? -4.136 -14.589 8.752 1.00 94.69 107 MET A CA 1
ATOM 881 C C . MET A 1 107 ? -4.144 -14.860 10.261 1.00 94.69 107 MET A C 1
ATOM 883 O O . MET A 1 107 ? -4.124 -13.915 11.044 1.00 94.69 107 MET A O 1
ATOM 887 N N . SER A 1 108 ? -4.119 -16.138 10.655 1.00 95.25 108 SER A N 1
ATOM 888 C CA . SER A 1 108 ? -4.002 -16.562 12.053 1.00 95.25 108 SER A CA 1
ATOM 889 C C . SER A 1 108 ? -2.732 -16.026 12.706 1.00 95.25 108 SER A C 1
ATOM 891 O O . SER A 1 108 ? -2.836 -15.428 13.769 1.00 95.25 108 SER A O 1
ATOM 893 N N . ASP A 1 109 ? -1.575 -16.105 12.034 1.00 94.94 109 ASP A N 1
ATOM 894 C CA . ASP A 1 109 ? -0.318 -15.578 12.593 1.00 94.94 109 ASP A CA 1
ATOM 895 C C . ASP A 1 109 ? -0.421 -14.077 12.885 1.00 94.94 109 ASP A C 1
ATOM 897 O O . ASP A 1 109 ? 0.127 -13.584 13.868 1.00 94.94 109 ASP A O 1
ATOM 901 N N . GLN A 1 110 ? -1.131 -13.331 12.034 1.00 93.88 110 GLN A N 1
ATOM 902 C CA . GLN A 1 110 ? -1.323 -11.898 12.242 1.00 93.88 110 GLN A CA 1
ATOM 903 C C . GLN A 1 110 ? -2.279 -11.601 13.395 1.00 93.88 110 GLN A C 1
ATOM 905 O O . GLN A 1 110 ? -2.022 -10.673 14.162 1.00 93.88 110 GLN A O 1
ATOM 910 N N . PHE A 1 111 ? -3.353 -12.379 13.545 1.00 92.12 111 PHE A N 1
ATOM 911 C CA . PHE A 1 111 ? -4.238 -12.250 14.700 1.00 92.12 111 PHE A CA 1
ATOM 912 C C . PHE A 1 111 ? -3.498 -12.546 16.004 1.00 92.12 111 PHE A C 1
ATOM 914 O O . PHE A 1 111 ? -3.573 -11.748 16.938 1.00 92.12 111 PHE A O 1
ATOM 921 N N . ASP A 1 112 ? -2.731 -13.633 16.037 1.00 93.44 112 ASP A N 1
ATOM 922 C CA . ASP A 1 112 ? -1.969 -14.049 17.212 1.00 93.44 112 ASP A CA 1
ATOM 923 C C . ASP A 1 112 ? -0.849 -13.054 17.553 1.00 93.44 112 ASP A C 1
ATOM 925 O O . ASP A 1 112 ? -0.544 -12.842 18.725 1.00 93.44 112 ASP A O 1
ATOM 929 N N . ALA A 1 113 ? -0.262 -12.389 16.553 1.00 89.12 113 ALA A N 1
ATOM 930 C CA . ALA A 1 113 ? 0.783 -11.393 16.771 1.00 89.12 113 ALA A CA 1
ATOM 931 C C . ALA A 1 113 ? 0.246 -10.0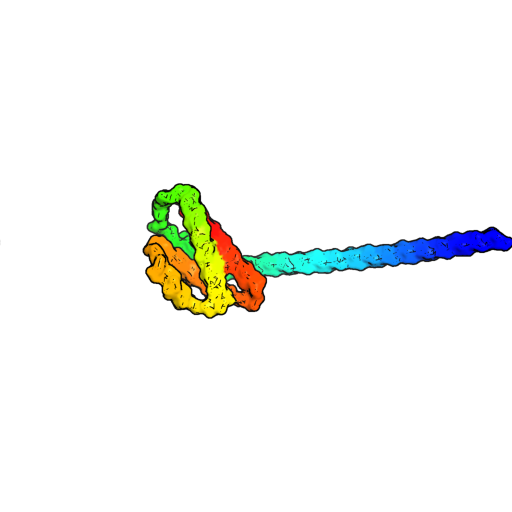23 17.221 1.00 89.12 113 ALA A C 1
ATOM 933 O O . ALA A 1 113 ? 0.868 -9.363 18.055 1.00 89.12 113 ALA A O 1
ATOM 934 N N . LEU A 1 114 ? -0.875 -9.566 16.652 1.00 86.81 114 LEU A N 1
ATOM 935 C CA . LEU A 1 114 ? -1.318 -8.173 16.786 1.00 86.81 114 LEU A CA 1
ATOM 936 C C . LEU A 1 114 ? -2.427 -7.972 17.822 1.00 86.81 114 LEU A C 1
ATOM 938 O O . LEU A 1 114 ? -2.495 -6.903 18.424 1.00 86.81 114 LEU A O 1
ATOM 942 N N . LEU A 1 115 ? -3.289 -8.965 18.055 1.00 86.81 115 LEU A N 1
ATOM 943 C CA . LEU A 1 115 ? -4.441 -8.796 18.943 1.00 86.81 115 LEU A CA 1
ATOM 944 C C . LEU A 1 115 ? -4.145 -8.935 20.445 1.00 86.81 115 LEU A C 1
ATOM 946 O O . LEU A 1 115 ? -4.765 -8.209 21.221 1.00 86.81 115 LEU A O 1
ATOM 950 N N . PRO A 1 116 ? -3.272 -9.843 20.927 1.00 85.69 116 PRO A N 1
ATOM 951 C CA . PRO A 1 116 ? -3.089 -10.021 22.372 1.00 85.69 116 PRO A CA 1
ATOM 952 C C . PRO A 1 116 ? -2.589 -8.768 23.097 1.00 85.69 116 PRO A C 1
ATOM 954 O O . PRO A 1 116 ? -2.936 -8.560 24.255 1.00 85.69 116 PRO A O 1
ATOM 957 N N . ASN A 1 117 ? -1.819 -7.925 22.404 1.00 79.06 117 ASN A N 1
ATOM 958 C CA . ASN A 1 117 ? -1.232 -6.702 22.956 1.00 79.06 117 ASN A CA 1
ATOM 959 C C . ASN A 1 117 ? -1.967 -5.424 22.520 1.00 79.06 117 ASN A C 1
ATOM 961 O O . ASN A 1 117 ? -1.507 -4.325 22.820 1.00 79.06 117 ASN A O 1
ATOM 965 N N . SER A 1 118 ? -3.071 -5.539 21.774 1.00 76.81 118 SER A N 1
ATOM 966 C CA . SER A 1 118 ? -3.828 -4.368 21.335 1.00 76.81 118 SER A CA 1
ATOM 967 C C . SER A 1 118 ? -4.721 -3.842 22.453 1.00 76.81 118 SER A C 1
ATOM 969 O O . SER A 1 118 ? -5.433 -4.625 23.086 1.00 76.81 118 SER A O 1
ATOM 971 N N . GLU A 1 119 ? -4.773 -2.521 22.611 1.00 74.94 119 GLU A N 1
ATOM 972 C CA . GLU A 1 119 ? -5.758 -1.869 23.473 1.00 74.94 119 GLU A CA 1
ATOM 973 C C . GLU A 1 119 ? -7.188 -2.290 23.074 1.00 74.94 119 GLU A C 1
ATOM 975 O O . GLU A 1 119 ? -7.502 -2.321 21.876 1.00 74.94 119 GLU A O 1
ATOM 980 N N . PRO A 1 120 ? -8.094 -2.574 24.032 1.00 74.00 120 PRO A N 1
ATOM 981 C CA . PRO A 1 120 ? -9.452 -3.036 23.728 1.00 74.00 120 PRO A CA 1
ATOM 982 C C . PRO A 1 120 ? -10.209 -2.129 22.748 1.00 74.00 120 PRO A C 1
ATOM 984 O O . PRO A 1 120 ? -10.975 -2.610 21.919 1.00 74.00 120 PRO A O 1
ATOM 987 N N . GLN A 1 121 ? -9.947 -0.822 22.815 1.00 66.75 121 GLN A N 1
ATOM 988 C CA . GLN A 1 121 ? -10.597 0.217 22.011 1.00 66.75 121 GLN A CA 1
ATOM 989 C C . GLN A 1 121 ? -10.202 0.179 20.526 1.00 66.75 121 GLN A C 1
ATOM 991 O O . GLN A 1 121 ? -10.973 0.619 19.682 1.00 66.75 121 GLN A O 1
ATOM 996 N N . ILE A 1 122 ? -9.020 -0.353 20.192 1.00 71.00 122 ILE A N 1
ATOM 997 C CA . ILE A 1 122 ? -8.518 -0.439 18.806 1.00 71.00 122 ILE A CA 1
ATOM 998 C C . ILE A 1 122 ? -8.474 -1.877 18.287 1.00 71.00 122 ILE A C 1
ATOM 1000 O O . ILE A 1 122 ? -8.140 -2.112 17.126 1.00 71.00 122 ILE A O 1
ATOM 1004 N N . ARG A 1 123 ? -8.805 -2.855 19.134 1.00 79.38 123 ARG A N 1
ATOM 1005 C CA . ARG A 1 123 ? -8.769 -4.273 18.784 1.00 79.38 123 ARG A CA 1
ATOM 1006 C C . ARG A 1 123 ? -9.655 -4.583 17.577 1.00 79.38 123 ARG A C 1
ATOM 1008 O O . ARG A 1 123 ? -9.191 -5.216 16.636 1.00 79.38 123 ARG A O 1
ATOM 1015 N N . SER A 1 124 ? -10.893 -4.085 17.566 1.00 80.50 124 SER A N 1
ATOM 1016 C CA . SER A 1 124 ? -11.832 -4.271 16.448 1.00 80.50 124 SER A CA 1
ATOM 1017 C C . SER A 1 124 ? -11.315 -3.656 15.142 1.00 80.50 124 SER A C 1
ATOM 1019 O O . SER A 1 124 ? -11.456 -4.248 14.070 1.00 80.50 124 SER A O 1
ATOM 1021 N N . LEU A 1 125 ? -10.649 -2.501 15.228 1.00 81.31 125 LEU A N 1
ATOM 1022 C CA . LEU A 1 125 ? -10.011 -1.850 14.088 1.00 81.31 125 LEU A CA 1
ATOM 1023 C C . LEU A 1 125 ? -8.886 -2.719 13.509 1.00 81.31 125 LEU A C 1
ATOM 1025 O O . LEU A 1 125 ? -8.839 -2.924 12.296 1.00 81.31 125 LEU A O 1
ATOM 1029 N N . ILE A 1 126 ? -8.013 -3.263 14.363 1.00 85.19 126 ILE A N 1
ATOM 1030 C CA . ILE A 1 126 ? -6.927 -4.164 13.946 1.00 85.19 126 ILE A CA 1
ATOM 1031 C C . ILE A 1 126 ? -7.499 -5.456 13.353 1.00 85.19 126 ILE A C 1
ATOM 1033 O O . ILE A 1 126 ? -7.027 -5.917 12.314 1.00 85.19 126 ILE A O 1
ATOM 1037 N N . GLU A 1 127 ? -8.551 -6.019 13.951 1.00 88.31 127 GLU A N 1
ATOM 1038 C CA . GLU A 1 127 ? -9.214 -7.210 13.417 1.00 88.31 127 GLU A CA 1
ATOM 1039 C C . GLU A 1 127 ? -9.745 -6.986 11.997 1.00 88.31 127 GLU A C 1
ATOM 1041 O O . GLU A 1 127 ? -9.524 -7.813 11.107 1.00 88.31 127 GLU A O 1
ATOM 1046 N N . ASN A 1 128 ? -10.409 -5.853 11.764 1.00 87.44 128 ASN A N 1
ATOM 1047 C CA . ASN A 1 128 ? -10.928 -5.490 10.447 1.00 87.44 128 ASN A CA 1
ATOM 1048 C C . ASN A 1 128 ? -9.805 -5.230 9.440 1.00 87.44 128 ASN A C 1
ATOM 1050 O O . ASN A 1 128 ? -9.894 -5.667 8.294 1.00 87.44 128 ASN A O 1
ATOM 1054 N N . MET A 1 129 ? -8.720 -4.594 9.879 1.00 88.81 129 MET A N 1
ATOM 1055 C CA . MET A 1 129 ? -7.513 -4.379 9.080 1.00 88.81 129 MET A CA 1
ATOM 1056 C C . MET A 1 129 ? -6.887 -5.682 8.597 1.00 88.81 129 MET A C 1
ATOM 1058 O O . MET A 1 129 ? -6.566 -5.811 7.414 1.00 88.81 129 MET A O 1
ATOM 1062 N N . ILE A 1 130 ? -6.786 -6.680 9.474 1.00 92.81 130 ILE A N 1
ATOM 1063 C CA . ILE A 1 130 ? -6.300 -8.010 9.102 1.00 92.81 130 ILE A CA 1
ATOM 1064 C C . ILE A 1 130 ? -7.251 -8.646 8.086 1.00 92.81 130 ILE A C 1
ATOM 1066 O O . ILE A 1 130 ? -6.812 -9.016 6.999 1.00 92.81 130 ILE A O 1
ATOM 1070 N N . LYS A 1 131 ? -8.556 -8.716 8.370 1.00 91.31 131 LYS A N 1
ATOM 1071 C CA . LYS A 1 131 ? -9.540 -9.318 7.448 1.00 91.31 131 LYS A CA 1
ATOM 1072 C C . LYS A 1 131 ? -9.477 -8.694 6.050 1.00 91.31 131 LYS A C 1
ATOM 1074 O O . LYS A 1 131 ? -9.390 -9.419 5.058 1.00 91.31 131 LYS A O 1
ATOM 1079 N N . LEU A 1 1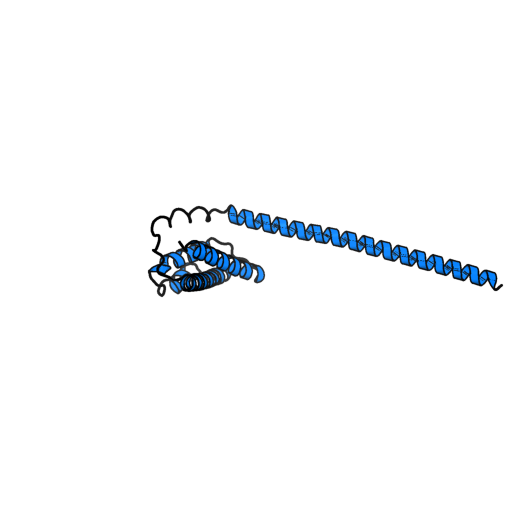32 ? -9.436 -7.364 5.973 1.00 90.56 132 LEU A N 1
ATOM 1080 C CA . LEU A 1 132 ? -9.398 -6.630 4.709 1.00 90.56 132 LEU A CA 1
ATOM 1081 C C . LEU A 1 132 ? -8.102 -6.858 3.931 1.00 90.56 132 LEU A C 1
ATOM 1083 O O . LEU A 1 132 ? -8.152 -7.044 2.716 1.00 90.56 132 LEU A O 1
ATOM 1087 N N . ALA A 1 133 ? -6.949 -6.914 4.600 1.00 94.06 133 ALA A N 1
ATOM 1088 C CA . ALA A 1 133 ? -5.686 -7.197 3.925 1.00 94.06 133 ALA A CA 1
ATOM 1089 C C . ALA A 1 133 ? -5.692 -8.571 3.234 1.00 94.06 133 ALA A C 1
ATOM 1091 O O . ALA A 1 133 ? -5.194 -8.710 2.116 1.00 94.06 133 ALA A O 1
ATOM 1092 N N . TYR A 1 134 ? -6.290 -9.589 3.859 1.00 94.75 134 TYR A N 1
ATOM 1093 C CA . TYR A 1 134 ? -6.367 -10.936 3.282 1.00 94.75 134 TYR A CA 1
ATOM 1094 C C . TYR A 1 134 ? -7.423 -11.091 2.191 1.00 94.75 134 TYR A C 1
ATOM 1096 O O . TYR A 1 134 ? -7.295 -12.010 1.383 1.00 94.75 134 TYR A O 1
ATOM 1104 N N . GLY A 1 135 ? -8.384 -10.169 2.103 1.00 90.25 135 GLY A N 1
ATOM 1105 C CA . GLY A 1 135 ? -9.253 -10.029 0.936 1.00 90.25 135 GLY A CA 1
ATOM 1106 C C . GLY A 1 135 ? -8.524 -9.517 -0.314 1.00 90.25 135 GLY A C 1
ATOM 1107 O O . GLY A 1 135 ? -9.061 -9.622 -1.414 1.00 90.25 135 GLY A O 1
ATOM 1108 N N . ARG A 1 136 ? -7.295 -8.988 -0.187 1.00 91.31 136 ARG A N 1
ATOM 1109 C CA . ARG A 1 136 ? -6.525 -8.451 -1.321 1.00 91.31 136 ARG A CA 1
ATOM 1110 C C . ARG A 1 136 ? -5.594 -9.474 -1.966 1.00 91.31 136 ARG A C 1
ATOM 1112 O O . ARG A 1 136 ? -5.074 -10.401 -1.330 1.00 91.31 136 ARG A O 1
ATOM 1119 N N . THR A 1 137 ? -5.340 -9.242 -3.252 1.00 89.50 137 THR A N 1
ATOM 1120 C CA . THR A 1 137 ? -4.396 -10.001 -4.078 1.00 89.50 137 THR A CA 1
ATOM 1121 C C . THR A 1 137 ? -2.971 -9.916 -3.5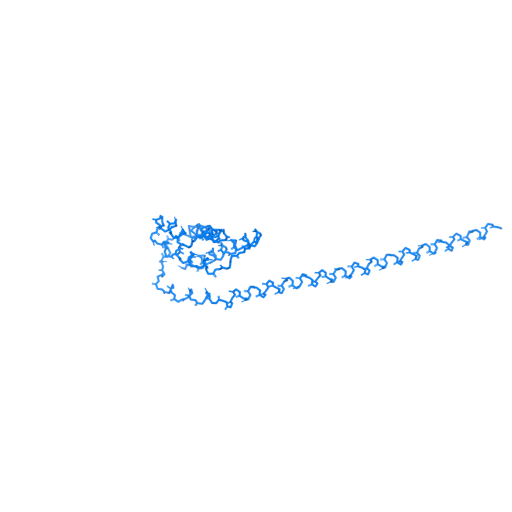34 1.00 89.50 137 THR A C 1
ATOM 1123 O O . THR A 1 137 ? -2.487 -8.852 -3.140 1.00 89.50 137 THR A O 1
ATOM 1126 N N . ARG A 1 138 ? -2.273 -11.057 -3.555 1.00 93.12 138 ARG A N 1
ATOM 1127 C CA . ARG A 1 138 ? -0.827 -11.116 -3.330 1.00 93.12 138 ARG A CA 1
ATOM 1128 C C . ARG A 1 138 ? -0.104 -11.010 -4.662 1.00 93.12 138 ARG A C 1
ATOM 1130 O O . ARG A 1 138 ? -0.373 -11.792 -5.571 1.00 93.12 138 ARG A O 1
ATOM 1137 N N . TYR A 1 139 ? 0.842 -10.093 -4.742 1.00 93.75 139 TYR A N 1
ATOM 1138 C CA . TYR A 1 139 ? 1.669 -9.896 -5.920 1.00 93.75 139 TYR A CA 1
ATOM 1139 C C . TYR A 1 139 ? 2.933 -10.757 -5.864 1.00 93.75 139 TYR A C 1
ATOM 1141 O O . TYR A 1 139 ? 3.337 -11.209 -4.798 1.00 93.75 139 TYR A O 1
ATOM 1149 N N . SER A 1 140 ? 3.558 -10.999 -7.017 1.00 90.00 140 SER A N 1
ATOM 1150 C CA . SER A 1 140 ? 4.795 -11.790 -7.145 1.00 90.00 140 SER A CA 1
ATOM 1151 C C . SER A 1 140 ? 6.055 -10.937 -7.329 1.00 90.00 140 SER A C 1
ATOM 1153 O O . SER A 1 140 ? 7.160 -11.428 -7.116 1.00 90.00 140 SER A O 1
ATOM 1155 N N . THR A 1 141 ? 5.908 -9.663 -7.700 1.00 94.06 141 THR A N 1
ATOM 1156 C CA . THR A 1 141 ? 7.024 -8.732 -7.934 1.00 94.06 141 THR A CA 1
ATOM 1157 C C . THR A 1 141 ? 7.227 -7.802 -6.733 1.00 94.06 141 THR A C 1
ATOM 1159 O O . THR A 1 141 ? 6.223 -7.252 -6.258 1.00 94.06 141 THR A O 1
ATOM 1162 N N . PRO A 1 142 ? 8.471 -7.528 -6.296 1.00 93.69 142 PRO A N 1
ATOM 1163 C CA . PRO A 1 142 ? 8.749 -6.615 -5.182 1.00 93.69 142 PRO A CA 1
ATOM 1164 C C . PRO A 1 142 ? 8.120 -5.224 -5.337 1.00 93.69 142 PRO A C 1
ATOM 1166 O O . PRO A 1 142 ? 7.619 -4.655 -4.367 1.00 93.69 142 PRO A O 1
ATOM 1169 N N . GLU A 1 143 ? 8.095 -4.682 -6.555 1.00 94.06 143 GLU A N 1
ATOM 1170 C CA . GLU A 1 143 ? 7.551 -3.355 -6.851 1.00 94.06 143 GLU A CA 1
ATOM 1171 C C . GLU A 1 143 ? 6.044 -3.297 -6.583 1.00 94.06 143 GLU A C 1
ATOM 1173 O O . GLU A 1 143 ? 5.563 -2.384 -5.913 1.00 94.06 143 GLU A O 1
ATOM 1178 N N . SER A 1 144 ? 5.299 -4.294 -7.064 1.00 90.25 144 SER A N 1
ATOM 1179 C CA . SER A 1 144 ? 3.847 -4.373 -6.866 1.00 90.25 144 SER A CA 1
ATOM 1180 C C . SER A 1 144 ? 3.477 -4.710 -5.421 1.00 90.25 144 SER A C 1
ATOM 1182 O O . SER A 1 144 ? 2.512 -4.156 -4.904 1.00 90.25 144 SER A O 1
ATOM 1184 N N . MET A 1 145 ? 4.270 -5.539 -4.727 1.00 93.44 145 MET A N 1
ATOM 1185 C CA . MET A 1 145 ? 4.091 -5.774 -3.287 1.00 93.44 145 MET A CA 1
ATOM 1186 C C . MET A 1 145 ? 4.228 -4.465 -2.501 1.00 93.44 145 MET A C 1
ATOM 1188 O O . MET A 1 145 ? 3.355 -4.125 -1.709 1.00 93.44 145 MET A O 1
ATOM 1192 N N . LYS A 1 146 ? 5.289 -3.691 -2.770 1.00 94.75 146 LYS A N 1
ATOM 1193 C CA . LYS A 1 146 ? 5.523 -2.399 -2.112 1.00 94.75 146 LYS A CA 1
ATOM 1194 C C . LYS A 1 146 ? 4.434 -1.378 -2.443 1.00 94.75 146 LYS A C 1
ATOM 1196 O O . LYS A 1 146 ? 4.058 -0.595 -1.576 1.00 94.75 146 LYS A O 1
ATOM 1201 N N . ARG A 1 147 ? 3.916 -1.385 -3.676 1.00 95.44 147 ARG A N 1
ATOM 1202 C CA . ARG A 1 147 ? 2.766 -0.554 -4.056 1.00 95.44 147 ARG A CA 1
ATOM 1203 C C . ARG A 1 147 ? 1.531 -0.917 -3.231 1.00 95.44 147 ARG A C 1
ATOM 1205 O O . ARG A 1 147 ? 0.947 -0.024 -2.633 1.00 95.44 147 ARG A O 1
ATOM 1212 N N . ALA A 1 148 ? 1.207 -2.206 -3.124 1.00 94.56 148 ALA A N 1
ATOM 1213 C CA . ALA A 1 148 ? 0.078 -2.679 -2.326 1.00 94.56 148 ALA A CA 1
ATOM 1214 C C . ALA A 1 148 ? 0.210 -2.298 -0.841 1.00 94.56 148 ALA A C 1
ATOM 1216 O O . ALA A 1 148 ? -0.774 -1.893 -0.227 1.00 94.56 148 ALA A O 1
ATOM 1217 N N . GLU A 1 149 ? 1.420 -2.383 -0.271 1.00 96.56 149 GLU A N 1
ATOM 1218 C CA . GLU A 1 149 ? 1.709 -1.921 1.096 1.00 96.56 149 GLU A CA 1
ATOM 1219 C C . GLU A 1 149 ? 1.380 -0.427 1.278 1.00 96.56 149 GLU A C 1
ATOM 1221 O O . GLU A 1 149 ? 0.700 -0.066 2.237 1.00 96.56 149 GLU A O 1
ATOM 1226 N N . LEU A 1 150 ? 1.832 0.430 0.355 1.00 96.50 150 LEU A N 1
ATOM 1227 C CA . LEU A 1 150 ? 1.627 1.883 0.423 1.00 96.50 150 LEU A CA 1
ATOM 1228 C C . LEU A 1 150 ? 0.175 2.297 0.161 1.00 96.50 150 LEU A C 1
ATOM 1230 O O . LEU A 1 150 ? -0.333 3.208 0.809 1.00 96.50 150 LEU A O 1
ATOM 1234 N N . GLU A 1 151 ? -0.500 1.651 -0.786 1.00 96.06 151 GLU A N 1
ATOM 1235 C CA . GLU A 1 151 ? -1.912 1.919 -1.071 1.00 96.06 151 GLU A CA 1
ATOM 1236 C C . GLU A 1 151 ? -2.785 1.574 0.136 1.00 96.06 151 GLU A C 1
ATOM 1238 O O . GLU A 1 151 ? -3.623 2.378 0.537 1.00 96.06 151 GLU A O 1
ATOM 1243 N N . PHE A 1 152 ? -2.526 0.429 0.771 1.00 95.88 152 PHE A N 1
ATOM 1244 C CA . PHE A 1 152 ? -3.240 0.011 1.973 1.00 95.88 152 PHE A CA 1
ATOM 1245 C C . PHE A 1 152 ? -2.960 0.928 3.176 1.00 95.88 152 PHE A C 1
ATOM 1247 O O . PHE A 1 152 ? -3.882 1.273 3.913 1.00 95.88 152 PHE A O 1
ATOM 1254 N N . GLU A 1 153 ? -1.709 1.373 3.352 1.00 95.88 153 GLU A N 1
ATOM 1255 C CA . GLU A 1 153 ? -1.325 2.382 4.352 1.00 95.88 153 GLU A CA 1
ATOM 1256 C C . GLU A 1 153 ? -2.121 3.687 4.172 1.00 95.88 153 GLU A C 1
ATOM 1258 O O . GLU A 1 153 ? -2.760 4.166 5.113 1.00 95.88 153 GLU A O 1
ATOM 1263 N N . ASN A 1 154 ? -2.123 4.241 2.957 1.00 94.19 154 ASN A N 1
ATOM 1264 C CA . ASN A 1 154 ? -2.797 5.503 2.646 1.00 94.19 154 ASN A CA 1
ATOM 1265 C C . ASN A 1 154 ? -4.315 5.413 2.821 1.00 94.19 154 ASN A C 1
ATOM 1267 O O . ASN A 1 154 ? -4.942 6.349 3.315 1.00 94.19 154 ASN A O 1
ATOM 1271 N N . GLU A 1 155 ? -4.909 4.290 2.432 1.00 91.00 155 GLU A N 1
ATOM 1272 C CA . GLU A 1 155 ? -6.340 4.057 2.580 1.00 91.00 155 GLU A CA 1
ATOM 1273 C C . GLU A 1 155 ? -6.770 4.082 4.049 1.00 91.00 155 GLU A C 1
ATOM 1275 O O . GLU A 1 155 ? -7.697 4.810 4.404 1.00 91.00 155 GLU A O 1
ATOM 1280 N N . TYR A 1 156 ? -6.055 3.365 4.919 1.00 88.38 156 TYR A N 1
ATOM 1281 C CA . TYR A 1 156 ? -6.340 3.370 6.355 1.00 88.38 156 TYR A CA 1
ATOM 1282 C C . TYR A 1 156 ? -6.097 4.730 7.000 1.00 88.38 156 TYR A C 1
ATOM 1284 O O . TYR A 1 156 ? -6.854 5.134 7.885 1.00 88.38 156 TYR A O 1
ATOM 1292 N N . HIS A 1 157 ? -5.084 5.462 6.532 1.00 90.38 157 HIS A N 1
ATOM 1293 C CA . HIS A 1 157 ? -4.857 6.829 6.982 1.00 90.38 157 HIS A CA 1
ATOM 1294 C C . HIS A 1 157 ? -6.056 7.730 6.651 1.00 90.38 157 HIS A C 1
ATOM 1296 O O . HIS A 1 157 ? -6.565 8.433 7.523 1.00 90.38 157 HIS A O 1
ATOM 1302 N N . LEU A 1 158 ? -6.558 7.665 5.412 1.00 88.12 158 LEU A N 1
ATOM 1303 C CA . LEU A 1 158 ? -7.718 8.441 4.968 1.00 88.12 158 LEU A CA 1
ATOM 1304 C C . LEU A 1 158 ? -9.007 8.049 5.695 1.00 88.12 158 LEU A C 1
ATOM 1306 O O . LEU A 1 158 ? -9.776 8.936 6.059 1.00 88.12 158 LEU A O 1
ATOM 1310 N N . ILE A 1 159 ? -9.248 6.752 5.913 1.00 84.69 159 ILE A N 1
ATOM 1311 C CA . ILE A 1 159 ? -10.406 6.268 6.680 1.00 84.69 159 ILE A CA 1
ATOM 1312 C C . ILE A 1 159 ? -10.365 6.846 8.095 1.00 84.69 159 ILE A C 1
ATOM 1314 O O . ILE A 1 159 ? -11.342 7.442 8.534 1.00 84.69 159 ILE A O 1
ATOM 1318 N N . CYS A 1 160 ? -9.222 6.746 8.777 1.00 84.19 160 CYS A N 1
ATOM 1319 C CA . CYS A 1 160 ? -9.079 7.264 10.133 1.00 84.19 160 CYS A CA 1
ATOM 1320 C C . CYS A 1 160 ? -9.295 8.783 10.202 1.00 84.19 160 CYS A C 1
ATOM 1322 O O . CYS A 1 160 ? -10.055 9.265 11.038 1.00 84.19 160 CYS A O 1
ATOM 1324 N N . LEU A 1 161 ? -8.693 9.553 9.290 1.00 85.81 161 LEU A N 1
ATOM 1325 C CA . LEU A 1 161 ? -8.872 11.007 9.271 1.00 85.81 161 LEU A CA 1
ATOM 1326 C C . LEU A 1 161 ? -10.335 11.420 9.048 1.00 85.81 161 LEU A C 1
ATOM 1328 O O . LEU A 1 161 ? -10.775 12.407 9.628 1.00 85.81 161 LEU A O 1
ATOM 1332 N N . ARG A 1 162 ? -11.097 10.668 8.243 1.00 83.75 162 ARG A N 1
ATOM 1333 C CA . ARG A 1 162 ? -12.525 10.938 7.984 1.00 83.75 162 ARG A CA 1
ATOM 1334 C C . ARG A 1 162 ? -13.429 10.656 9.179 1.00 83.75 162 ARG A C 1
ATOM 1336 O O . ARG A 1 162 ? -14.502 11.240 9.253 1.00 83.75 162 ARG A O 1
ATOM 1343 N N . SER A 1 163 ? -12.994 9.805 10.101 1.00 77.75 163 SER A N 1
ATOM 1344 C CA . SER A 1 163 ? -13.723 9.513 11.339 1.00 77.75 163 SER A CA 1
ATOM 1345 C C . SER A 1 163 ? -13.545 10.592 12.417 1.00 77.75 163 SER A C 1
ATOM 1347 O O . SER A 1 163 ? -14.078 10.444 13.512 1.00 77.75 163 SER A O 1
ATOM 1349 N N . TYR A 1 164 ? -12.804 11.672 12.130 1.00 72.56 164 TYR A N 1
ATOM 1350 C CA . TYR A 1 164 ? -12.741 12.860 12.981 1.00 72.56 164 TYR A CA 1
ATOM 1351 C C . TYR A 1 164 ? -14.048 13.660 12.854 1.00 72.56 164 TYR A C 1
ATOM 1353 O O . TYR A 1 164 ? -14.177 14.506 11.966 1.00 72.56 164 TYR A O 1
ATOM 1361 N N . THR A 1 165 ? -15.020 13.375 13.720 1.00 57.31 165 THR A N 1
ATOM 1362 C CA . THR A 1 165 ? -16.297 14.108 13.831 1.00 57.31 165 THR A CA 1
ATOM 1363 C C . THR A 1 165 ? -16.537 14.591 15.246 1.00 57.31 165 THR A C 1
ATOM 1365 O O . THR A 1 165 ? -16.312 13.776 16.171 1.00 57.31 165 THR A O 1
#

Sequence (165 aa):
MARLKMAEIQQNTRLMQNKIDEVQAQRESEARIKAKALEQSVKERQEAYIYEAQQYSSNESYHDMNKQTENESIPNRYSEQEWKDICRSASLTARTVMHNRQRGHSMSDQFDALLPNSEPQIRSLIENMIKLAYGRTRYSTPESMKRAELEFENEYHLICLRSYT

Foldseek 3Di:
DVVVVVVVVVVVVVVVVVVVVVVVVVVVVVVVVVVVVVVVVVVVVVVVVVVVVVVVVPPDDPPCVVPPPPPDLPPDPDDPVVLLVVLLVLLVLLLVLLLCVLVPNDLVVQCVPPQVPDDPVCNVVSNVSSVVSNVDDHDDDPVVSNVSSVVRSVVSSVVSNVSPD